Protein AF-M3D0G3-F1 (afdb_monomer_lite)

Structure (mmCIF, N/CA/C/O backbone):
data_AF-M3D0G3-F1
#
_entry.id   AF-M3D0G3-F1
#
loop_
_atom_site.group_PDB
_atom_site.id
_atom_site.type_symbol
_atom_site.label_atom_id
_atom_site.label_alt_id
_atom_site.label_comp_id
_atom_site.label_asym_id
_atom_site.label_entity_id
_atom_site.label_seq_id
_atom_site.pdbx_PDB_ins_code
_atom_site.Cartn_x
_atom_site.Cartn_y
_atom_site.Cartn_z
_atom_site.occupancy
_atom_site.B_iso_or_equiv
_atom_site.auth_seq_id
_atom_site.auth_comp_id
_atom_site.auth_asym_id
_atom_site.auth_atom_id
_atom_site.pdbx_PDB_model_num
ATOM 1 N N . GLN A 1 1 ? -2.521 -5.477 19.343 1.00 69.50 1 GLN A N 1
ATOM 2 C CA . GLN A 1 1 ? -3.640 -5.569 18.376 1.00 69.50 1 GLN A CA 1
ATOM 3 C C . GLN A 1 1 ? -3.855 -4.312 17.519 1.0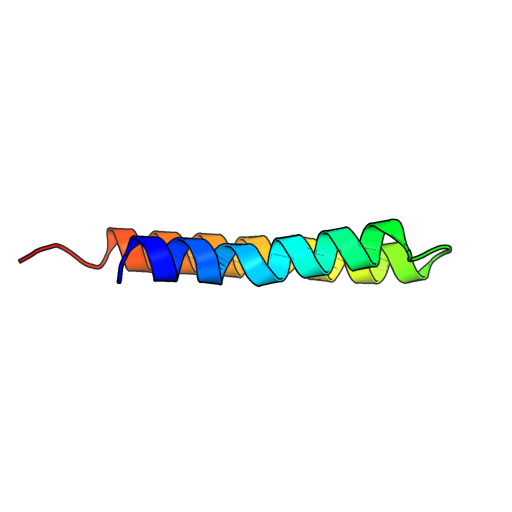0 69.50 1 GLN A C 1
ATOM 5 O O . GLN A 1 1 ? -3.577 -4.388 16.333 1.00 69.50 1 GLN A O 1
ATOM 10 N N . ARG A 1 2 ? -4.321 -3.150 18.028 1.00 74.94 2 ARG A N 1
ATOM 11 C CA . ARG A 1 2 ? -4.536 -1.954 17.161 1.00 74.94 2 ARG A CA 1
ATOM 12 C C . ARG A 1 2 ? -3.244 -1.380 16.565 1.00 74.94 2 ARG A C 1
ATOM 14 O O . ARG A 1 2 ? -3.223 -1.058 15.386 1.00 74.94 2 ARG A O 1
ATOM 21 N N . VAL A 1 3 ? -2.180 -1.276 17.363 1.00 79.50 3 VAL A N 1
ATOM 22 C CA . VAL A 1 3 ? -0.874 -0.774 16.897 1.00 79.50 3 VAL A CA 1
ATOM 23 C C . VAL A 1 3 ? -0.247 -1.728 15.877 1.00 79.50 3 VAL A C 1
ATOM 25 O O . VAL A 1 3 ? 0.192 -1.278 14.830 1.00 79.50 3 VAL A O 1
ATOM 28 N N . GLU A 1 4 ? -0.285 -3.040 16.122 1.00 85.88 4 GLU A N 1
ATOM 29 C CA . GLU A 1 4 ? 0.184 -4.059 15.164 1.00 85.88 4 GLU A CA 1
ATOM 30 C C . GLU A 1 4 ? -0.575 -3.991 13.837 1.00 85.88 4 GLU A C 1
ATOM 32 O O . GLU A 1 4 ? 0.046 -4.018 12.785 1.00 85.88 4 GLU A O 1
ATOM 37 N N . TYR A 1 5 ? -1.898 -3.805 13.877 1.00 83.69 5 TYR A N 1
ATOM 38 C CA . TYR A 1 5 ? -2.703 -3.609 12.671 1.00 83.69 5 TYR A CA 1
ATOM 39 C C . TYR A 1 5 ? -2.289 -2.352 11.889 1.00 83.69 5 TYR A C 1
ATOM 41 O O . TYR A 1 5 ? -2.199 -2.386 10.665 1.00 83.69 5 TYR A O 1
ATOM 49 N N . LEU A 1 6 ? -2.001 -1.244 12.583 1.00 80.88 6 LEU A N 1
ATOM 50 C CA . LEU A 1 6 ? -1.490 -0.026 11.944 1.00 80.88 6 LEU A CA 1
ATOM 51 C C . LEU A 1 6 ? -0.096 -0.243 11.342 1.00 80.88 6 LEU A C 1
ATOM 53 O O . LEU A 1 6 ? 0.162 0.224 10.237 1.00 80.88 6 LEU A O 1
ATOM 57 N N . ILE A 1 7 ? 0.779 -0.982 12.025 1.00 86.69 7 ILE A N 1
ATOM 58 C CA . ILE A 1 7 ? 2.099 -1.355 11.501 1.00 86.69 7 ILE A CA 1
ATOM 59 C C . ILE A 1 7 ? 1.941 -2.226 10.247 1.00 86.69 7 ILE A C 1
ATOM 61 O O . ILE A 1 7 ? 2.562 -1.941 9.222 1.00 86.69 7 ILE A O 1
ATOM 65 N N . ASP A 1 8 ? 1.069 -3.233 10.280 1.00 88.31 8 ASP A N 1
ATOM 66 C CA . ASP A 1 8 ? 0.802 -4.115 9.142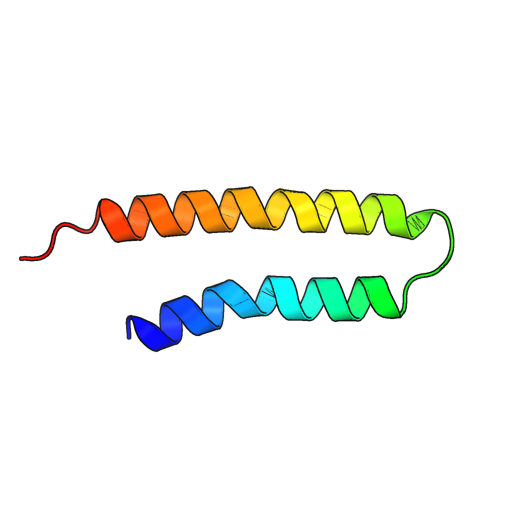 1.00 88.31 8 ASP A CA 1
ATOM 67 C C . ASP A 1 8 ? 0.275 -3.356 7.920 1.00 88.31 8 ASP A C 1
ATOM 69 O O . ASP A 1 8 ? 0.710 -3.632 6.801 1.00 88.31 8 ASP A O 1
ATOM 73 N N . LEU A 1 9 ? -0.571 -2.340 8.122 1.00 87.25 9 LEU A N 1
ATOM 74 C CA . LEU A 1 9 ? -1.056 -1.469 7.045 1.00 87.25 9 LEU A CA 1
ATOM 75 C C . LEU A 1 9 ? 0.060 -0.680 6.349 1.00 87.25 9 LEU A C 1
ATOM 77 O O . LEU A 1 9 ? -0.087 -0.327 5.181 1.00 87.25 9 LEU A O 1
ATOM 81 N N . THR A 1 10 ? 1.175 -0.408 7.031 1.00 88.06 10 THR A N 1
ATOM 82 C CA . THR A 1 10 ? 2.301 0.345 6.447 1.00 88.06 10 THR A CA 1
ATOM 83 C C . THR A 1 10 ? 3.287 -0.525 5.664 1.00 88.06 10 THR A C 1
ATOM 85 O O . THR A 1 10 ? 4.002 -0.008 4.802 1.00 88.06 10 THR A O 1
ATOM 88 N N . LYS A 1 11 ? 3.305 -1.849 5.881 1.00 90.75 11 LYS A N 1
ATOM 89 C CA . LYS A 1 11 ? 4.234 -2.777 5.203 1.00 90.75 11 LYS A CA 1
ATOM 90 C C . LYS A 1 11 ? 4.172 -2.707 3.665 1.00 90.75 11 LYS A C 1
ATOM 92 O O . LYS A 1 11 ? 5.241 -2.643 3.052 1.00 90.75 11 LYS A O 1
ATOM 97 N N . PRO A 1 12 ? 2.990 -2.660 3.014 1.00 89.12 12 PRO A N 1
ATOM 98 C CA . PRO A 1 12 ? 2.906 -2.556 1.556 1.00 89.12 12 PRO A CA 1
ATOM 99 C C . PRO A 1 12 ? 3.521 -1.264 1.001 1.00 89.12 12 PRO A C 1
ATOM 101 O O . PRO A 1 12 ? 4.132 -1.286 -0.065 1.00 89.12 12 PRO A O 1
ATOM 104 N N . PHE A 1 13 ? 3.423 -0.152 1.738 1.00 90.00 13 PHE A N 1
ATOM 105 C CA . PHE A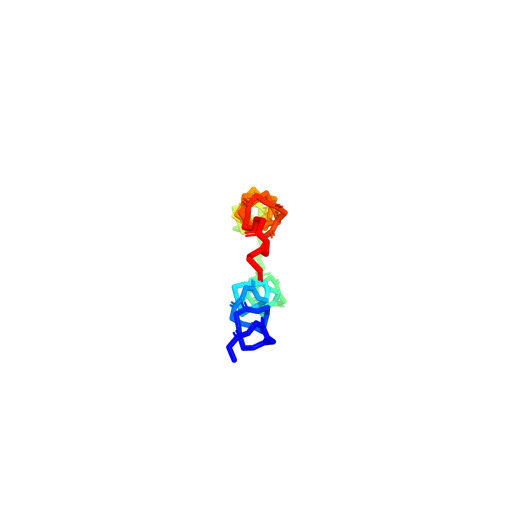 1 13 ? 4.013 1.130 1.339 1.00 90.00 13 PHE A CA 1
ATOM 106 C C . PHE A 1 13 ? 5.540 1.082 1.395 1.00 90.00 13 PHE A C 1
ATOM 108 O O . PHE A 1 13 ? 6.204 1.536 0.465 1.00 90.00 13 PHE A O 1
ATOM 115 N N . ILE A 1 14 ? 6.103 0.478 2.446 1.00 89.81 14 ILE A N 1
ATOM 116 C CA . ILE A 1 14 ? 7.554 0.286 2.574 1.00 89.81 14 ILE A CA 1
ATOM 117 C C . ILE A 1 14 ? 8.080 -0.578 1.419 1.00 89.81 14 ILE A C 1
ATOM 119 O O . ILE A 1 14 ? 9.080 -0.225 0.791 1.00 89.81 14 ILE A O 1
ATOM 123 N N . ALA A 1 15 ? 7.381 -1.671 1.095 1.00 89.50 15 ALA A N 1
ATOM 124 C CA . ALA A 1 15 ? 7.730 -2.530 -0.033 1.00 89.50 15 ALA A CA 1
ATOM 125 C C . ALA A 1 15 ? 7.669 -1.772 -1.372 1.00 89.50 15 ALA A C 1
ATOM 127 O O . ALA A 1 15 ? 8.605 -1.852 -2.168 1.00 89.50 15 ALA A O 1
ATOM 128 N N . ALA A 1 16 ? 6.618 -0.979 -1.600 1.00 88.38 16 ALA A N 1
ATOM 129 C CA . ALA A 1 16 ? 6.483 -0.173 -2.810 1.00 88.38 16 ALA A CA 1
ATOM 130 C C . ALA A 1 16 ? 7.600 0.878 -2.939 1.00 88.38 16 ALA A C 1
ATOM 132 O O . ALA A 1 16 ? 8.188 1.006 -4.010 1.00 88.38 16 ALA A O 1
ATOM 133 N N . ILE A 1 17 ? 7.963 1.574 -1.855 1.00 89.50 17 ILE A N 1
ATOM 134 C CA . ILE A 1 17 ? 9.075 2.541 -1.848 1.00 89.50 17 ILE A CA 1
ATOM 135 C C . ILE A 1 17 ? 10.401 1.856 -2.198 1.00 89.50 17 ILE A C 1
ATOM 137 O O . ILE A 1 17 ? 11.181 2.393 -2.988 1.00 89.50 17 ILE A O 1
ATOM 141 N N . ALA A 1 18 ? 10.660 0.667 -1.647 1.00 91.31 18 ALA A N 1
ATOM 142 C CA . ALA A 1 18 ? 11.864 -0.095 -1.968 1.00 91.31 18 ALA A CA 1
ATOM 143 C C . ALA A 1 18 ? 11.930 -0.446 -3.466 1.00 91.31 18 ALA A C 1
ATOM 145 O O . ALA A 1 18 ? 12.979 -0.273 -4.085 1.00 91.31 18 ALA A O 1
ATOM 146 N N . VAL A 1 19 ? 10.805 -0.858 -4.059 1.00 90.12 19 VAL A N 1
ATOM 147 C CA . VAL A 1 19 ? 10.698 -1.171 -5.494 1.00 90.12 19 VAL A CA 1
ATOM 148 C C . VAL A 1 19 ? 10.830 0.083 -6.368 1.00 90.12 19 VAL A C 1
ATOM 150 O O . VAL A 1 19 ? 11.517 0.042 -7.389 1.00 90.12 19 VAL A O 1
ATOM 153 N N . ILE A 1 20 ? 10.249 1.221 -5.969 1.00 89.31 20 ILE A N 1
ATOM 154 C CA . ILE A 1 20 ? 10.404 2.506 -6.678 1.00 89.31 20 ILE A CA 1
ATOM 155 C C . ILE A 1 20 ? 11.877 2.921 -6.725 1.00 89.31 20 ILE A C 1
ATOM 157 O O . ILE A 1 20 ? 12.364 3.331 -7.774 1.00 89.31 20 ILE A O 1
ATOM 161 N N . ARG A 1 21 ? 12.605 2.788 -5.607 1.00 89.38 21 ARG A N 1
ATOM 162 C CA . ARG A 1 21 ? 14.024 3.175 -5.525 1.00 89.38 21 ARG A CA 1
ATOM 163 C C . ARG A 1 21 ? 14.930 2.367 -6.451 1.00 89.38 21 ARG A C 1
ATOM 165 O O . ARG A 1 21 ? 15.969 2.879 -6.864 1.00 89.38 21 ARG A O 1
ATOM 172 N N . THR A 1 22 ? 14.587 1.111 -6.726 1.00 92.31 22 THR A N 1
ATOM 173 C CA . THR A 1 22 ? 15.417 0.208 -7.537 1.00 92.31 22 THR A CA 1
ATOM 174 C C . THR A 1 22 ? 14.965 0.128 -8.991 1.00 92.31 22 THR A C 1
ATOM 176 O O . THR A 1 22 ? 15.766 -0.238 -9.853 1.00 92.31 22 THR A O 1
ATOM 179 N N . THR A 1 23 ? 13.720 0.502 -9.291 1.00 91.75 23 THR A N 1
ATOM 180 C CA . THR A 1 23 ? 13.192 0.430 -10.654 1.00 91.75 23 THR A CA 1
ATOM 181 C C . THR A 1 23 ? 13.634 1.621 -11.490 1.00 91.75 23 THR A C 1
ATOM 183 O O . THR A 1 23 ? 13.532 2.775 -11.083 1.00 91.75 23 THR A O 1
ATOM 186 N N . LYS A 1 24 ? 14.099 1.331 -12.706 1.00 87.12 24 LYS A N 1
ATOM 187 C CA . LYS A 1 24 ? 14.485 2.323 -13.710 1.00 87.12 24 LYS A CA 1
ATOM 188 C C . LYS A 1 24 ? 13.667 2.134 -14.981 1.00 87.12 24 LYS A C 1
ATOM 190 O O . LYS A 1 24 ? 13.181 1.042 -15.268 1.00 87.12 24 LYS A O 1
ATOM 195 N N . GLY A 1 25 ? 13.574 3.200 -15.768 1.00 89.19 25 GLY A N 1
ATOM 196 C CA . GLY A 1 25 ? 12.880 3.173 -17.050 1.00 89.19 25 GLY A CA 1
ATOM 197 C C . GLY A 1 25 ? 11.352 3.162 -16.910 1.00 89.19 25 GLY A C 1
ATOM 198 O O . GLY A 1 25 ? 10.818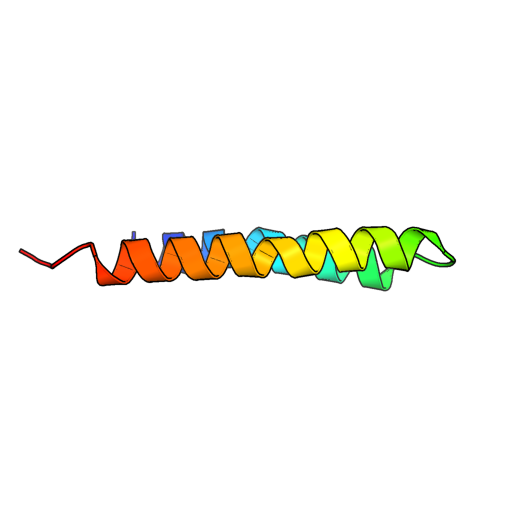 3.415 -15.830 1.00 89.19 25 GLY A O 1
ATOM 199 N N . PRO A 1 26 ? 10.625 2.883 -18.003 1.00 90.06 26 PRO A N 1
ATOM 200 C CA . PRO A 1 26 ? 9.184 3.133 -18.103 1.00 90.06 26 PRO A CA 1
ATOM 201 C C . PRO A 1 26 ? 8.321 2.267 -17.170 1.00 90.06 26 PRO A C 1
ATOM 203 O O . PRO A 1 26 ? 7.167 2.594 -16.911 1.00 90.06 26 PRO A O 1
ATOM 206 N N . ILE A 1 27 ? 8.870 1.194 -16.598 1.00 89.00 27 ILE A N 1
ATOM 207 C CA . ILE A 1 27 ? 8.158 0.342 -15.631 1.00 89.00 27 ILE A CA 1
ATOM 208 C C . ILE A 1 27 ? 7.836 1.112 -14.335 1.00 89.00 27 ILE A C 1
ATOM 210 O O . ILE A 1 27 ? 6.883 0.767 -13.633 1.00 89.00 27 ILE A O 1
ATOM 214 N N . ILE A 1 28 ? 8.546 2.212 -14.046 1.00 89.75 28 ILE A N 1
ATOM 215 C CA . ILE A 1 28 ? 8.264 3.062 -12.882 1.00 89.75 28 ILE A CA 1
ATOM 216 C C . ILE A 1 28 ? 6.835 3.622 -12.888 1.00 89.75 28 ILE A C 1
ATOM 218 O O . ILE A 1 28 ? 6.224 3.737 -11.828 1.00 89.75 28 ILE A O 1
ATOM 222 N N . TYR A 1 29 ? 6.256 3.889 -14.065 1.00 88.25 29 TYR A N 1
ATOM 223 C CA . TYR A 1 29 ? 4.880 4.379 -14.174 1.00 88.25 29 TYR A CA 1
ATOM 224 C C . TYR A 1 29 ? 3.867 3.335 -13.699 1.00 88.25 29 TYR A C 1
ATOM 226 O O . TYR A 1 29 ? 2.914 3.674 -13.000 1.00 88.25 29 TYR A O 1
ATOM 234 N N . LEU A 1 30 ? 4.104 2.056 -14.005 1.00 87.19 30 LEU A N 1
ATOM 235 C CA . LEU A 1 30 ? 3.257 0.966 -13.530 1.00 87.19 30 LEU A CA 1
ATOM 236 C C . LEU A 1 30 ? 3.335 0.842 -12.002 1.00 87.19 30 LEU A C 1
ATOM 238 O O . LEU A 1 30 ? 2.313 0.690 -11.337 1.00 87.19 30 LEU A O 1
ATOM 242 N N . ILE A 1 31 ? 4.535 0.973 -11.434 1.00 86.88 31 ILE A N 1
ATOM 243 C CA . ILE A 1 31 ? 4.732 0.929 -9.979 1.00 86.88 31 ILE A CA 1
ATOM 244 C C . ILE A 1 31 ? 4.033 2.104 -9.294 1.00 86.88 31 ILE A C 1
ATOM 246 O O . ILE A 1 31 ? 3.399 1.903 -8.261 1.00 86.88 31 ILE A O 1
ATOM 250 N N . LEU A 1 32 ? 4.076 3.306 -9.875 1.00 87.31 32 LEU A N 1
ATOM 251 C CA . LEU A 1 32 ? 3.350 4.465 -9.348 1.00 87.31 32 LEU A CA 1
ATOM 252 C C . LEU A 1 32 ? 1.828 4.258 -9.371 1.00 87.31 32 LEU A C 1
ATOM 254 O O . LEU A 1 32 ? 1.150 4.642 -8.419 1.00 87.31 32 LEU A O 1
ATOM 258 N N . VAL A 1 33 ? 1.282 3.592 -10.395 1.00 89.12 33 VAL A N 1
ATOM 259 C CA . VAL A 1 33 ? -0.143 3.211 -10.425 1.00 89.12 33 VAL A CA 1
ATOM 260 C C . VAL A 1 33 ? -0.484 2.269 -9.268 1.00 89.12 33 VAL A C 1
ATOM 262 O O . VAL A 1 33 ? -1.488 2.477 -8.586 1.00 89.12 33 VAL A O 1
ATOM 265 N N . TYR A 1 34 ? 0.346 1.256 -9.006 1.00 86.12 34 TYR A N 1
ATOM 266 C CA . TYR A 1 34 ? 0.139 0.359 -7.864 1.00 86.12 34 TYR A CA 1
ATOM 267 C C . TYR A 1 34 ? 0.309 1.072 -6.520 1.00 86.12 34 TYR A C 1
ATOM 269 O O . TYR A 1 34 ? -0.479 0.828 -5.609 1.00 86.12 34 TYR A O 1
ATOM 277 N N . TYR A 1 35 ? 1.279 1.980 -6.404 1.00 88.38 35 TYR A N 1
ATOM 278 C CA . TYR A 1 35 ? 1.478 2.801 -5.211 1.00 88.38 35 TYR A CA 1
ATOM 279 C C . TYR A 1 35 ? 0.241 3.653 -4.903 1.00 88.38 35 TYR A C 1
ATOM 281 O O . TYR A 1 35 ? -0.212 3.680 -3.763 1.00 88.38 35 TYR A O 1
ATOM 289 N N . ASN A 1 36 ? -0.368 4.265 -5.921 1.00 88.69 36 ASN A N 1
ATOM 290 C CA . ASN A 1 36 ? -1.596 5.040 -5.744 1.00 88.69 36 ASN A CA 1
ATOM 291 C C . ASN A 1 36 ? -2.771 4.173 -5.261 1.00 88.69 36 ASN A C 1
ATOM 293 O O . ASN A 1 36 ? -3.498 4.589 -4.364 1.00 88.69 36 ASN A O 1
ATOM 297 N N . LYS A 1 37 ? -2.907 2.934 -5.753 1.00 89.94 37 LYS A N 1
ATOM 298 C CA . LYS A 1 37 ? -3.940 1.994 -5.272 1.00 89.94 37 LYS A CA 1
ATOM 299 C C . LYS A 1 37 ? -3.789 1.612 -3.795 1.00 89.94 37 LYS A C 1
ATOM 301 O O . LYS A 1 37 ? -4.765 1.213 -3.165 1.00 89.94 37 LYS A O 1
ATOM 306 N N . LEU A 1 38 ? -2.591 1.724 -3.213 1.00 89.50 38 LEU A N 1
ATOM 307 C CA . LEU A 1 38 ? -2.410 1.479 -1.778 1.00 89.50 38 LEU A CA 1
ATOM 308 C C . LEU A 1 38 ? -3.151 2.517 -0.921 1.00 89.50 38 LEU A C 1
ATOM 310 O O . LEU A 1 38 ? -3.555 2.195 0.197 1.00 89.50 38 LEU A O 1
ATOM 314 N N . PHE A 1 39 ? -3.381 3.732 -1.431 1.00 88.62 39 PHE A N 1
ATOM 315 C CA . PHE A 1 39 ? -4.157 4.744 -0.713 1.00 88.62 39 PHE A CA 1
ATOM 316 C C . PHE A 1 39 ? -5.639 4.381 -0.615 1.00 88.62 39 PHE A C 1
ATOM 318 O O . PHE A 1 39 ? -6.227 4.629 0.434 1.00 88.62 39 PHE A O 1
ATOM 325 N N . ASP A 1 40 ? -6.209 3.706 -1.616 1.00 89.62 40 ASP A N 1
ATOM 326 C CA . ASP A 1 40 ? -7.586 3.193 -1.545 1.00 89.62 40 ASP A CA 1
ATOM 327 C C . ASP A 1 40 ? -7.726 2.168 -0.405 1.00 89.62 40 ASP A C 1
ATOM 329 O O . ASP A 1 40 ? -8.680 2.193 0.376 1.00 89.62 40 ASP A O 1
ATOM 333 N N . ILE A 1 41 ? -6.723 1.292 -0.254 1.00 86.81 41 ILE A N 1
ATOM 334 C CA . ILE A 1 41 ? -6.655 0.309 0.839 1.00 86.81 41 ILE A CA 1
ATOM 335 C C . ILE A 1 41 ? -6.542 1.018 2.193 1.00 86.81 41 ILE A C 1
ATOM 337 O O . ILE A 1 41 ? -7.202 0.625 3.158 1.00 86.81 41 ILE A O 1
ATOM 341 N N . LEU A 1 42 ? -5.718 2.065 2.274 1.00 87.50 42 LEU A N 1
ATOM 342 C CA . LEU A 1 42 ? -5.555 2.852 3.493 1.00 87.50 42 LEU A CA 1
ATOM 343 C C . LEU A 1 42 ? -6.848 3.586 3.864 1.00 87.50 42 LEU A C 1
ATOM 345 O O . LEU A 1 42 ? -7.241 3.582 5.031 1.00 87.50 42 LEU A O 1
ATOM 349 N N . GLU A 1 43 ? -7.533 4.177 2.888 1.00 88.19 43 GLU A N 1
ATOM 350 C CA . GLU A 1 43 ? -8.803 4.867 3.095 1.00 88.19 43 GLU A CA 1
ATOM 351 C C . GLU A 1 43 ? -9.874 3.901 3.617 1.00 88.19 43 GLU A C 1
ATOM 353 O O . GLU A 1 43 ? -10.548 4.188 4.61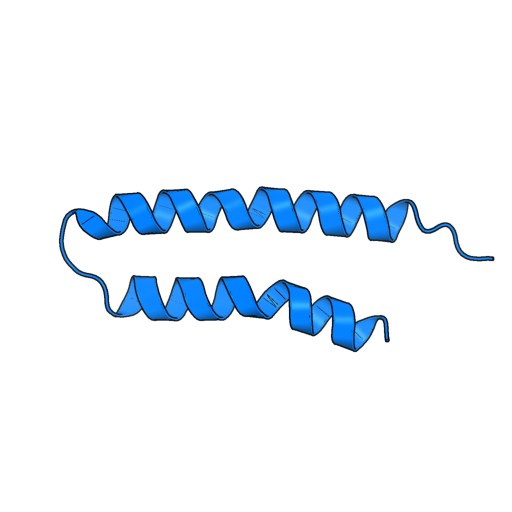1 1.00 88.19 43 GLU A O 1
ATOM 358 N N . GLU A 1 44 ? -9.986 2.720 3.009 1.00 87.50 44 GLU A N 1
ATOM 359 C CA . GLU A 1 44 ? -10.897 1.663 3.447 1.00 87.50 44 GLU A CA 1
ATOM 360 C C . GLU A 1 44 ? -10.555 1.166 4.861 1.00 87.50 44 GLU A C 1
ATOM 362 O O . GLU A 1 44 ? -11.436 0.994 5.711 1.00 87.50 44 GLU A O 1
ATOM 367 N N . ALA A 1 45 ? -9.270 1.002 5.173 1.00 85.31 45 ALA A N 1
ATOM 368 C CA . ALA A 1 45 ? -8.827 0.631 6.512 1.00 85.31 45 ALA A CA 1
ATOM 369 C C . ALA A 1 45 ? -9.170 1.706 7.560 1.00 85.31 45 ALA A C 1
ATOM 371 O O . ALA A 1 45 ? -9.621 1.365 8.658 1.00 85.31 45 ALA A O 1
ATOM 372 N N . ILE A 1 46 ? -9.021 2.993 7.226 1.00 84.50 46 ILE A N 1
ATOM 373 C CA . ILE A 1 46 ? -9.420 4.119 8.084 1.00 84.50 46 ILE A CA 1
ATOM 374 C C . ILE A 1 46 ? -10.939 4.131 8.281 1.00 84.50 46 ILE A C 1
ATOM 376 O O . ILE A 1 46 ? -11.399 4.294 9.415 1.00 84.50 46 ILE A O 1
ATOM 380 N N . LYS A 1 47 ? -11.728 3.918 7.219 1.00 87.00 47 LYS A N 1
ATOM 381 C CA . LYS A 1 47 ? -13.195 3.796 7.305 1.00 87.00 47 LYS A CA 1
ATOM 382 C C . LYS A 1 47 ? -13.589 2.676 8.265 1.00 87.00 47 LYS A C 1
ATOM 384 O O . LYS A 1 47 ? -14.389 2.905 9.168 1.00 87.00 47 LYS A O 1
ATOM 389 N N . ARG A 1 48 ? -12.970 1.497 8.155 1.00 83.25 48 ARG A N 1
ATOM 390 C CA . ARG A 1 48 ? -13.205 0.364 9.071 1.00 83.25 48 ARG A CA 1
ATOM 391 C C . ARG A 1 48 ? -12.794 0.665 10.509 1.00 83.25 48 ARG A C 1
ATOM 393 O O . ARG A 1 48 ? -13.502 0.266 11.429 1.00 83.25 48 ARG A O 1
ATOM 400 N N . LEU A 1 49 ? -11.684 1.371 10.719 1.00 80.88 49 LEU A N 1
ATOM 401 C CA . LEU A 1 49 ? -11.246 1.785 12.055 1.00 80.88 49 LEU A CA 1
ATOM 402 C C . LEU A 1 49 ? -12.215 2.787 12.694 1.00 80.88 49 LEU A C 1
ATOM 404 O O . LEU A 1 49 ? -12.513 2.653 13.877 1.00 80.88 49 LEU A O 1
ATOM 408 N N . LYS A 1 50 ? -12.736 3.745 11.918 1.00 79.19 50 LYS A N 1
ATOM 409 C CA . LYS A 1 50 ? -13.757 4.706 12.369 1.00 79.19 50 LYS A CA 1
ATOM 410 C C . LYS A 1 50 ? -15.114 4.036 12.619 1.00 79.19 50 LYS A C 1
ATOM 412 O O . LYS A 1 50 ? -15.791 4.376 13.584 1.00 79.19 50 LYS A O 1
ATOM 417 N N . ASN A 1 51 ? -15.489 3.069 11.777 1.00 77.38 51 ASN A N 1
ATOM 418 C CA . ASN A 1 51 ? -16.765 2.350 11.857 1.00 77.38 51 ASN A CA 1
ATOM 419 C C . ASN A 1 51 ? -16.771 1.219 12.891 1.00 77.38 51 ASN A C 1
ATOM 421 O O . ASN A 1 51 ? -17.846 0.818 13.334 1.00 77.38 51 ASN A O 1
ATOM 425 N N . LYS A 1 52 ? -15.602 0.738 13.340 1.00 65.56 52 LYS A N 1
ATOM 426 C CA . LYS A 1 52 ? -15.474 -0.002 14.602 1.00 65.56 52 LYS A CA 1
ATOM 427 C C . LYS A 1 52 ? -15.737 0.964 15.763 1.00 65.56 52 LYS A C 1
ATOM 429 O O . LYS A 1 52 ? -14.819 1.354 16.485 1.00 65.56 52 LYS A O 1
ATOM 434 N N . ARG A 1 53 ? -17.008 1.352 15.929 1.00 54.88 53 ARG A N 1
ATOM 435 C CA . ARG A 1 53 ? -17.516 1.92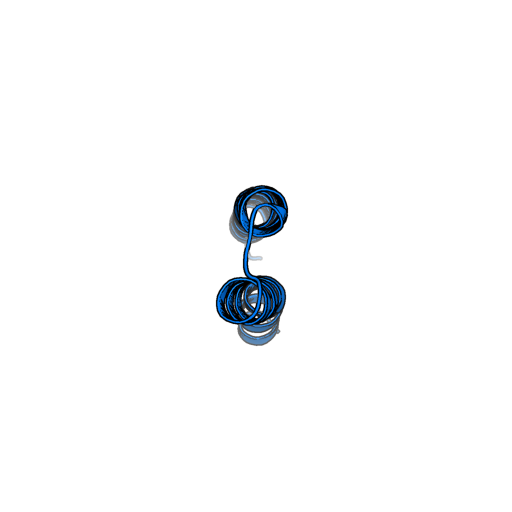0 17.175 1.00 54.88 53 ARG A CA 1
ATOM 436 C C . ARG A 1 53 ? -17.138 0.955 18.295 1.00 54.88 53 ARG A C 1
ATOM 438 O O . ARG A 1 53 ? -17.436 -0.234 18.251 1.00 54.88 53 ARG A O 1
ATOM 445 N N . ILE A 1 54 ? -16.383 1.518 19.219 1.00 52.12 54 ILE A N 1
ATOM 446 C CA . ILE A 1 54 ? -16.007 0.993 20.523 1.00 52.12 54 ILE A CA 1
ATOM 447 C C . ILE A 1 54 ? -17.297 0.534 21.239 1.00 52.12 54 ILE A C 1
ATOM 449 O O . ILE A 1 54 ? -18.230 1.340 21.272 1.00 52.12 54 ILE A O 1
ATOM 453 N N . PRO A 1 55 ? -17.412 -0.704 21.758 1.00 44.88 55 PRO A N 1
ATOM 454 C CA . PRO A 1 55 ? -18.113 -0.898 23.020 1.00 44.88 55 PRO A CA 1
ATOM 455 C C . PRO A 1 55 ? -17.282 -0.285 24.152 1.00 44.88 55 PRO A C 1
ATOM 457 O O . PRO A 1 55 ? -16.049 -0.520 24.167 1.00 44.88 55 PRO A O 1
#

Sequence (55 aa):
QRVEYLIDLTKPFIAAIAVIRTTKGPIIYLILVYYNKLFDILEEAIKRLKNKRIP

pLDDT: mean 84.47, std 9.64, range [44.88, 92.31]

Radius of gyration: 14.21 Å; chains: 1; bounding box: 34×11×41 Å

Foldseek 3Di:
DVVVVVVVLCVVLVVLVVCLVPDDDPCNVVSVVVNVVSVVVVVVVVVVVVVPDDD

Organism: Sphaerulina musiva (strain SO2202) (NCBI:txid692275)

Secondary structure (DSSP, 8-state):
-HHHHHHHHHHHHHHHHHHHHH--STHHHHHHHHHHHHHHHHHHHHHHHHHS---